Protein AF-A0A7T0BTY9-F1 (afdb_monomer)

Foldseek 3Di:
DCPPVVVVVVVVVVVVVVVCCCVPVPVVQQVVVCVVCPPDDPLVVLLDQDGPVDGNLQNLLSLLLVLVQVVFDQAAEEEEEAADPSNRDPVNNCVRNPPYHYHYPPDPVCVVCVVVQQVDPRYKYKDALVCQVVADPVQWDDSPPSRIIIHRSYD

Structure (mmCIF, N/CA/C/O backbone):
data_AF-A0A7T0BTY9-F1
#
_entry.id   AF-A0A7T0BTY9-F1
#
loop_
_atom_site.group_PDB
_atom_site.id
_atom_site.type_symbol
_atom_site.label_atom_id
_atom_site.label_alt_id
_atom_site.label_comp_id
_atom_site.label_asym_id
_atom_site.label_entity_id
_atom_site.label_seq_id
_atom_site.pdbx_PDB_ins_code
_atom_site.Cartn_x
_atom_site.Cartn_y
_atom_site.Cartn_z
_atom_site.occupancy
_atom_site.B_iso_or_equiv
_atom_site.auth_seq_id
_atom_site.auth_comp_id
_atom_site.auth_asym_id
_atom_site.auth_atom_id
_atom_site.pdbx_PDB_model_num
ATOM 1 N N . MET A 1 1 ? 28.775 11.066 -55.898 1.00 44.56 1 MET A N 1
ATOM 2 C CA . MET A 1 1 ? 29.082 10.367 -54.627 1.00 44.56 1 MET A CA 1
ATOM 3 C C . MET A 1 1 ? 28.650 11.287 -53.495 1.00 44.56 1 MET A C 1
ATOM 5 O O . MET A 1 1 ? 29.182 12.375 -53.448 1.00 44.56 1 MET A O 1
ATOM 9 N N . SER A 1 2 ? 27.716 11.008 -52.589 1.00 53.06 2 SER A N 1
ATOM 10 C CA . SER A 1 2 ? 26.667 9.991 -52.472 1.00 53.06 2 SER A CA 1
ATOM 11 C C . SER A 1 2 ? 25.715 10.487 -51.362 1.00 53.06 2 SER A C 1
ATOM 13 O O . SER A 1 2 ? 25.732 9.951 -50.259 1.00 53.06 2 SER A O 1
ATOM 15 N N . GLU A 1 3 ? 24.909 11.530 -51.608 1.00 57.41 3 GLU A N 1
ATOM 16 C CA . GLU A 1 3 ? 23.942 12.042 -50.606 1.00 57.41 3 GLU A CA 1
ATOM 17 C C . GLU A 1 3 ? 22.966 10.946 -50.136 1.00 57.41 3 GLU A C 1
ATOM 19 O O . GLU A 1 3 ? 22.589 10.874 -48.971 1.00 57.41 3 GLU A O 1
ATOM 24 N N . SER A 1 4 ? 22.618 10.006 -51.023 1.00 61.31 4 SER A N 1
ATOM 25 C CA . SER A 1 4 ? 21.740 8.873 -50.697 1.00 61.31 4 SER A CA 1
ATOM 26 C C . SER A 1 4 ? 22.390 7.837 -49.762 1.00 61.31 4 SER A C 1
ATOM 28 O O . SER A 1 4 ? 21.686 7.145 -49.023 1.00 61.31 4 SER A O 1
ATOM 30 N N . GLY A 1 5 ? 23.723 7.706 -49.777 1.00 65.19 5 GLY A N 1
ATOM 31 C CA . GLY A 1 5 ? 24.451 6.796 -48.886 1.00 65.19 5 GLY A CA 1
ATOM 32 C C . GLY A 1 5 ? 24.472 7.294 -47.442 1.00 65.19 5 GLY A C 1
ATOM 33 O O . GLY A 1 5 ? 24.282 6.503 -46.518 1.00 65.19 5 GLY A O 1
ATOM 34 N N . ASP A 1 6 ? 24.611 8.608 -47.277 1.00 75.88 6 ASP A N 1
ATOM 35 C CA . ASP A 1 6 ? 24.687 9.271 -45.975 1.00 75.88 6 ASP A CA 1
ATOM 36 C C . ASP A 1 6 ? 23.333 9.253 -45.251 1.00 75.88 6 ASP A C 1
ATOM 38 O O . ASP A 1 6 ? 23.240 8.874 -44.083 1.00 75.88 6 ASP A O 1
ATOM 42 N N . ILE A 1 7 ? 22.241 9.503 -45.985 1.00 83.25 7 ILE A N 1
ATOM 43 C CA . ILE A 1 7 ? 20.871 9.419 -45.451 1.00 83.25 7 ILE A CA 1
ATOM 44 C C . ILE A 1 7 ? 20.550 7.992 -44.975 1.00 83.25 7 ILE A C 1
ATOM 46 O O . ILE A 1 7 ? 19.980 7.800 -43.901 1.00 83.25 7 ILE A O 1
ATOM 50 N N . LYS A 1 8 ? 20.940 6.961 -45.739 1.00 87.25 8 LYS A N 1
ATOM 51 C CA . LYS A 1 8 ? 20.729 5.555 -45.344 1.00 87.25 8 LYS A CA 1
ATOM 52 C C . LYS A 1 8 ? 21.556 5.168 -44.116 1.00 87.25 8 LYS A C 1
ATOM 54 O O . LYS A 1 8 ? 21.071 4.398 -43.287 1.00 87.25 8 LYS A O 1
ATOM 59 N N . GLY A 1 9 ? 22.786 5.672 -44.003 1.00 90.56 9 GLY A N 1
ATOM 60 C CA . GLY A 1 9 ? 23.643 5.475 -42.831 1.00 90.56 9 GLY A CA 1
ATOM 61 C C . GLY A 1 9 ? 23.049 6.120 -41.581 1.00 90.56 9 GLY A C 1
ATOM 62 O O . GLY A 1 9 ? 22.891 5.452 -40.558 1.00 90.56 9 GLY A O 1
ATOM 63 N N . PHE A 1 10 ? 22.620 7.375 -41.703 1.00 92.88 10 PHE A N 1
ATOM 64 C CA . PHE A 1 10 ? 21.945 8.112 -40.641 1.00 92.88 10 PHE A CA 1
ATOM 65 C C . PHE A 1 10 ? 20.670 7.402 -40.162 1.00 92.88 10 PHE A C 1
ATOM 67 O O . PHE A 1 10 ? 20.516 7.148 -38.969 1.00 92.88 10 PHE A O 1
ATOM 74 N N . LEU A 1 11 ? 19.790 6.983 -41.080 1.00 93.38 11 LEU A N 1
ATOM 75 C CA . LEU A 1 11 ? 18.567 6.250 -40.729 1.00 93.38 11 LEU A CA 1
ATOM 76 C C . LEU A 1 11 ? 18.867 4.935 -39.997 1.00 93.38 11 LEU A C 1
ATOM 78 O O . LEU A 1 11 ? 18.205 4.618 -39.011 1.00 93.38 11 LEU A O 1
ATOM 82 N N . LYS A 1 12 ? 19.890 4.182 -40.425 1.00 94.69 12 LYS A N 1
ATOM 83 C CA . LYS A 1 12 ? 20.318 2.968 -39.711 1.00 94.69 12 LYS A CA 1
ATOM 84 C C . LYS A 1 12 ? 20.806 3.280 -38.298 1.00 94.69 12 LYS A C 1
ATOM 86 O O . LYS A 1 12 ? 20.459 2.543 -37.380 1.00 94.69 12 LYS A O 1
ATOM 91 N N . ALA A 1 13 ? 21.580 4.349 -38.116 1.00 94.62 13 ALA A N 1
ATOM 92 C CA . ALA A 1 13 ? 22.052 4.762 -36.797 1.00 94.62 13 ALA A CA 1
ATOM 93 C C . ALA A 1 13 ? 20.881 5.114 -35.867 1.00 94.62 13 ALA A C 1
ATOM 95 O O . ALA A 1 13 ? 20.842 4.650 -34.729 1.00 94.62 13 ALA A O 1
ATOM 96 N N . VAL A 1 14 ? 19.883 5.846 -36.373 1.00 95.00 14 VAL A N 1
ATOM 97 C CA . VAL A 1 14 ? 18.657 6.163 -35.626 1.00 95.00 14 VAL A CA 1
ATOM 98 C C . VAL A 1 14 ? 17.906 4.890 -35.232 1.00 95.00 14 VAL A C 1
ATOM 100 O O . VAL A 1 14 ? 17.510 4.754 -34.075 1.00 95.00 14 VAL A O 1
ATOM 103 N N . VAL A 1 15 ? 17.734 3.935 -36.151 1.00 96.56 15 VAL A N 1
ATOM 104 C CA . VAL A 1 15 ? 17.064 2.655 -35.857 1.00 96.56 15 VAL A CA 1
ATOM 105 C C . VAL A 1 15 ? 17.803 1.879 -34.766 1.00 96.56 15 VAL A C 1
ATOM 107 O O . VAL A 1 15 ? 17.177 1.432 -33.806 1.00 96.56 15 VAL A O 1
ATOM 110 N N . TRP A 1 16 ? 19.128 1.751 -34.875 1.00 97.19 16 TRP A N 1
ATOM 111 C CA . TRP A 1 16 ? 19.934 1.047 -33.877 1.00 97.19 16 TRP A CA 1
ATOM 112 C C . TRP A 1 16 ? 19.895 1.718 -32.510 1.00 97.19 16 TRP A C 1
ATOM 114 O O . TRP A 1 16 ? 19.757 1.023 -31.505 1.00 97.19 16 TRP A O 1
ATOM 124 N N . LEU A 1 17 ? 19.963 3.049 -32.465 1.00 96.94 17 LEU A N 1
ATOM 125 C CA . LEU A 1 17 ? 19.869 3.794 -31.216 1.00 96.94 17 LEU A CA 1
ATOM 126 C C . LEU A 1 17 ? 18.510 3.572 -30.547 1.00 96.94 17 LEU A C 1
ATOM 128 O O . LEU A 1 17 ? 18.465 3.232 -29.371 1.00 96.94 17 LEU A O 1
ATOM 132 N N . ASN A 1 18 ? 17.414 3.671 -31.305 1.00 97.19 18 ASN A N 1
ATOM 133 C CA . ASN A 1 18 ? 16.073 3.408 -30.780 1.00 97.19 18 ASN A CA 1
ATOM 134 C C . ASN A 1 18 ? 15.936 1.972 -30.262 1.00 97.19 18 ASN A C 1
ATOM 136 O O . ASN A 1 18 ? 15.394 1.760 -29.178 1.00 97.19 18 ASN A O 1
ATOM 140 N N . LEU A 1 19 ? 16.456 0.986 -30.998 1.00 96.75 19 LEU A N 1
ATOM 141 C CA . LEU A 1 19 ? 16.425 -0.408 -30.563 1.00 96.75 19 LEU A CA 1
ATOM 142 C C . LEU A 1 19 ? 17.229 -0.613 -29.272 1.00 96.75 19 LEU A C 1
ATOM 144 O O . LEU A 1 19 ? 16.744 -1.257 -28.343 1.00 96.75 19 LEU A O 1
ATOM 148 N N . ALA A 1 20 ? 18.425 -0.029 -29.185 1.00 96.38 20 ALA A N 1
ATOM 149 C CA . ALA A 1 20 ? 19.249 -0.082 -27.983 1.00 96.38 20 ALA A CA 1
ATOM 150 C C . ALA A 1 20 ? 18.538 0.573 -26.789 1.00 96.38 20 ALA A C 1
ATOM 152 O O . ALA A 1 20 ? 18.501 -0.010 -25.707 1.00 96.38 20 ALA A O 1
ATOM 153 N N . THR A 1 21 ? 17.904 1.732 -26.986 1.00 95.00 21 THR A N 1
ATOM 154 C CA . THR A 1 21 ? 17.105 2.397 -25.950 1.00 95.00 21 THR A CA 1
ATOM 155 C C . THR A 1 21 ? 15.941 1.520 -25.491 1.00 95.00 21 THR A C 1
ATOM 157 O O . THR A 1 21 ? 15.763 1.335 -24.290 1.00 95.00 21 THR A O 1
ATOM 160 N N . LEU A 1 22 ? 15.182 0.922 -26.415 1.00 95.31 22 LEU A N 1
ATOM 161 C CA . LEU A 1 22 ? 14.078 0.020 -26.074 1.00 95.31 22 LEU A CA 1
ATOM 162 C C . LEU A 1 22 ? 14.544 -1.172 -25.235 1.00 95.31 22 LEU A C 1
ATOM 164 O O . LEU A 1 22 ? 13.908 -1.513 -24.237 1.00 95.31 22 LEU A O 1
ATOM 168 N N . LEU A 1 23 ? 15.668 -1.783 -25.607 1.00 95.06 23 LEU A N 1
ATOM 169 C CA . LEU A 1 23 ? 16.202 -2.944 -24.904 1.00 95.06 23 LEU A CA 1
ATOM 170 C C . LEU A 1 23 ? 16.778 -2.584 -23.533 1.00 95.06 23 LEU A C 1
ATOM 172 O O . LEU A 1 23 ? 16.480 -3.269 -22.560 1.00 95.06 23 LEU A O 1
ATOM 176 N N . VAL A 1 24 ? 17.579 -1.524 -23.436 1.00 93.50 24 VAL A N 1
ATOM 177 C CA . VAL A 1 24 ? 18.326 -1.197 -22.211 1.00 93.50 24 VAL A CA 1
ATOM 178 C C . VAL A 1 24 ? 17.476 -0.424 -21.205 1.00 93.50 24 VAL A C 1
ATOM 180 O O . VAL A 1 24 ? 17.578 -0.675 -20.008 1.00 93.50 24 VAL A O 1
ATOM 183 N N . VAL A 1 25 ? 16.633 0.500 -21.668 1.00 93.31 25 VAL A N 1
ATOM 184 C CA . VAL A 1 25 ? 15.879 1.404 -20.782 1.00 93.31 25 VAL A CA 1
ATOM 185 C C . VAL A 1 25 ? 14.530 0.814 -20.379 1.00 93.31 25 VAL A C 1
ATOM 187 O O . VAL A 1 25 ? 14.097 1.026 -19.251 1.00 93.31 25 VAL A O 1
ATOM 190 N N . PHE A 1 26 ? 13.876 0.052 -21.262 1.00 92.81 26 PHE A N 1
ATOM 191 C CA . PHE A 1 26 ? 12.517 -0.443 -21.018 1.00 92.81 26 PHE A CA 1
ATOM 192 C C . PHE A 1 26 ? 12.464 -1.963 -20.834 1.00 92.81 26 PHE A C 1
ATOM 194 O O . PHE A 1 26 ? 12.045 -2.452 -19.786 1.00 92.81 26 PHE A O 1
ATOM 201 N N . LEU A 1 27 ? 12.886 -2.746 -21.833 1.00 95.00 27 LEU A N 1
ATOM 202 C CA . LEU A 1 27 ? 12.668 -4.196 -21.814 1.00 95.00 27 LEU A CA 1
ATOM 203 C C . LEU A 1 27 ? 13.553 -4.914 -20.787 1.00 95.00 27 LEU A C 1
ATOM 205 O O . LEU A 1 27 ? 13.060 -5.744 -20.025 1.00 95.00 27 LEU A O 1
ATOM 209 N N . GLY A 1 28 ? 14.843 -4.586 -20.749 1.00 94.06 28 GLY A N 1
ATOM 210 C CA . GLY A 1 28 ? 15.827 -5.188 -19.852 1.00 94.06 28 GLY A CA 1
ATOM 211 C C . GLY A 1 28 ? 15.431 -5.072 -18.376 1.00 94.06 28 GLY A C 1
ATOM 212 O O . GLY A 1 28 ? 15.305 -6.108 -17.718 1.00 94.06 28 GLY A O 1
ATOM 213 N N . PRO A 1 29 ? 15.151 -3.858 -17.858 1.00 93.88 29 PRO A N 1
ATOM 214 C CA . PRO A 1 29 ? 14.712 -3.667 -16.477 1.00 93.88 29 PRO A CA 1
ATOM 215 C C . PRO A 1 29 ? 13.445 -4.455 -16.132 1.00 93.88 29 PRO A C 1
ATOM 217 O O . PRO A 1 29 ? 13.381 -5.067 -15.066 1.00 93.88 29 PRO A O 1
ATOM 220 N N . ARG A 1 30 ? 12.462 -4.517 -17.042 1.00 94.25 30 ARG A N 1
ATOM 221 C CA . ARG A 1 30 ? 11.228 -5.295 -16.841 1.00 94.25 30 ARG A CA 1
ATOM 222 C C . ARG A 1 30 ? 11.471 -6.795 -16.785 1.00 94.25 30 ARG A C 1
ATOM 224 O O . ARG A 1 30 ? 10.931 -7.4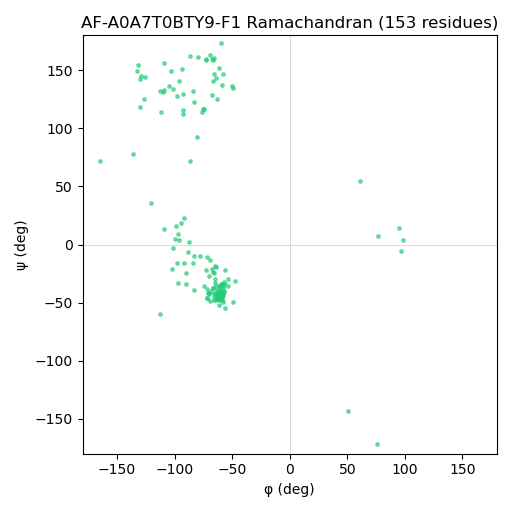57 -15.902 1.00 94.25 30 ARG A O 1
ATOM 231 N N . LEU A 1 31 ? 12.278 -7.335 -17.699 1.00 94.94 31 LEU A N 1
ATOM 232 C CA . LEU A 1 31 ? 12.633 -8.756 -17.695 1.00 94.94 31 LEU A CA 1
ATOM 233 C C . LEU A 1 31 ? 13.366 -9.125 -16.406 1.00 94.94 31 LEU A C 1
ATOM 235 O O . LEU A 1 31 ? 12.991 -10.094 -15.747 1.00 94.94 31 LEU A O 1
ATOM 239 N N . TRP A 1 32 ? 14.357 -8.321 -16.016 1.00 94.44 32 TRP A N 1
ATOM 240 C CA . TRP A 1 32 ? 15.088 -8.533 -14.772 1.00 94.44 32 TRP A CA 1
ATOM 241 C C . TRP A 1 32 ? 14.156 -8.484 -13.561 1.00 94.44 32 TRP A C 1
ATOM 243 O O . TRP A 1 32 ? 14.196 -9.376 -12.720 1.00 94.44 32 TRP A O 1
ATOM 253 N N . PHE A 1 33 ? 13.253 -7.506 -13.501 1.00 94.69 33 PHE A N 1
ATOM 254 C CA . PHE A 1 33 ? 12.288 -7.390 -12.414 1.00 94.69 33 PHE A CA 1
ATOM 255 C C . PHE A 1 33 ? 11.359 -8.607 -12.316 1.00 94.69 33 PHE A C 1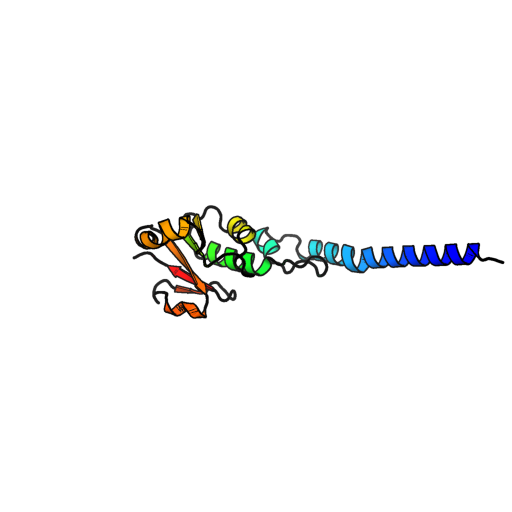
ATOM 257 O O . PHE A 1 33 ? 11.198 -9.153 -11.225 1.00 94.69 33 PHE A O 1
ATOM 264 N N . MET A 1 34 ? 10.805 -9.080 -13.438 1.00 93.19 34 MET A N 1
ATOM 265 C CA . MET A 1 34 ? 9.958 -10.280 -13.463 1.00 93.19 34 MET A CA 1
ATOM 266 C C . MET A 1 34 ? 10.707 -11.535 -13.005 1.00 93.19 34 MET A C 1
ATOM 268 O O . MET A 1 34 ? 10.138 -12.358 -12.291 1.00 93.19 34 MET A O 1
ATOM 272 N N . ILE A 1 35 ? 11.977 -11.685 -13.396 1.00 95.06 35 ILE A N 1
ATOM 273 C CA . ILE A 1 35 ? 12.811 -12.821 -12.986 1.00 95.06 35 ILE A CA 1
ATOM 274 C C . ILE A 1 35 ? 13.130 -12.735 -11.489 1.00 95.06 35 ILE A C 1
ATOM 276 O O . ILE A 1 35 ? 12.927 -13.712 -10.770 1.00 95.06 35 ILE A O 1
ATOM 280 N N . SER A 1 36 ? 13.567 -11.570 -11.009 1.00 94.38 36 SER A N 1
ATOM 281 C CA . SER A 1 36 ? 13.979 -11.351 -9.616 1.00 94.38 36 SER A CA 1
ATOM 282 C C . SER A 1 36 ? 12.831 -11.458 -8.609 1.00 94.38 36 SER A C 1
ATOM 284 O O . SER A 1 36 ? 13.072 -11.748 -7.443 1.00 94.38 36 SER A O 1
ATOM 286 N N . HIS A 1 37 ? 11.586 -11.246 -9.042 1.00 94.94 37 HIS A N 1
ATOM 287 C CA . HIS A 1 37 ? 10.394 -11.328 -8.186 1.00 94.94 37 HIS A CA 1
ATOM 288 C C . HIS A 1 37 ? 9.536 -12.563 -8.500 1.00 94.94 37 HIS A C 1
ATOM 290 O O . HIS A 1 37 ? 8.390 -12.675 -8.052 1.00 94.94 37 HIS A O 1
ATOM 296 N N . ARG A 1 38 ? 10.075 -13.515 -9.273 1.00 91.38 38 ARG A N 1
ATOM 297 C CA . ARG A 1 38 ? 9.392 -14.765 -9.602 1.00 91.38 38 ARG A CA 1
ATOM 298 C C . ARG A 1 38 ? 9.156 -15.573 -8.325 1.00 91.38 38 ARG A C 1
ATOM 300 O O . ARG A 1 38 ? 10.090 -15.886 -7.599 1.00 91.38 38 ARG A O 1
ATOM 307 N N . GLY A 1 39 ? 7.901 -15.942 -8.080 1.00 93.00 39 GLY A N 1
ATOM 308 C CA . GLY A 1 39 ? 7.502 -16.722 -6.903 1.00 93.00 39 GLY A CA 1
ATOM 309 C C . GLY A 1 39 ? 6.979 -15.891 -5.732 1.00 93.00 39 GLY A C 1
ATOM 310 O O . GLY A 1 39 ? 6.473 -16.476 -4.779 1.00 93.00 39 GLY A O 1
ATOM 311 N N . MET A 1 40 ? 7.022 -14.557 -5.811 1.00 95.50 40 MET A N 1
ATOM 312 C CA . MET A 1 40 ? 6.336 -13.713 -4.835 1.00 95.50 40 MET A CA 1
ATOM 313 C C . MET A 1 40 ? 4.823 -13.912 -4.894 1.00 95.50 40 MET A C 1
ATOM 315 O O . MET A 1 40 ? 4.225 -14.054 -5.965 1.00 95.50 40 MET A O 1
ATOM 319 N N . THR A 1 41 ? 4.188 -13.859 -3.728 1.00 93.56 41 THR A N 1
ATOM 320 C CA . THR A 1 41 ? 2.734 -13.770 -3.637 1.00 93.56 41 THR A CA 1
ATOM 321 C C . THR A 1 41 ? 2.246 -12.438 -4.202 1.00 93.56 41 THR A C 1
ATOM 323 O O . THR A 1 41 ? 2.979 -11.450 -4.281 1.00 93.56 41 THR A O 1
ATOM 326 N N . GLN A 1 42 ? 0.962 -12.368 -4.553 1.00 89.62 42 GLN A N 1
ATOM 327 C CA . GLN A 1 42 ? 0.378 -11.136 -5.080 1.00 89.62 42 GLN A CA 1
ATOM 328 C C . GLN A 1 42 ? 0.479 -9.954 -4.094 1.00 89.62 42 GLN A C 1
ATOM 330 O O . GLN A 1 42 ? 0.674 -8.817 -4.526 1.00 89.62 42 GLN A O 1
ATOM 335 N N . SER A 1 43 ? 0.394 -10.220 -2.782 1.00 89.62 43 SER A N 1
ATOM 336 C CA . SER A 1 43 ? 0.580 -9.206 -1.730 1.00 89.62 43 SER A CA 1
ATOM 337 C C . SER A 1 43 ? 2.013 -8.671 -1.713 1.00 89.62 43 SER A C 1
ATOM 339 O O . SER A 1 43 ? 2.221 -7.458 -1.717 1.00 89.62 43 SER A O 1
ATOM 341 N N . GLU A 1 44 ? 3.014 -9.549 -1.747 1.00 93.88 44 GLU A N 1
ATOM 342 C CA . GLU A 1 44 ? 4.424 -9.142 -1.783 1.00 93.88 44 GLU A CA 1
ATOM 343 C C . GLU A 1 44 ? 4.739 -8.357 -3.054 1.00 93.88 44 GLU A C 1
ATOM 345 O O . GLU A 1 44 ? 5.302 -7.267 -2.978 1.00 93.88 44 GLU A O 1
ATOM 350 N N . TYR A 1 45 ? 4.273 -8.846 -4.206 1.00 93.69 45 TYR A N 1
ATOM 351 C CA . TYR A 1 45 ? 4.483 -8.195 -5.495 1.00 93.69 45 TYR A CA 1
ATOM 352 C C . TYR A 1 45 ? 3.926 -6.763 -5.520 1.00 93.69 45 TYR A C 1
ATOM 354 O O . TYR A 1 45 ? 4.597 -5.844 -5.985 1.00 93.69 45 TYR A O 1
ATOM 362 N N . SER A 1 46 ? 2.732 -6.536 -4.958 1.00 93.44 46 SER A N 1
ATOM 363 C CA . SER A 1 46 ? 2.115 -5.198 -4.888 1.00 93.44 46 SER A CA 1
ATOM 364 C C . SER A 1 46 ? 2.873 -4.183 -4.019 1.00 93.44 46 SER A C 1
ATOM 366 O O . SER A 1 46 ? 2.680 -2.979 -4.181 1.00 93.44 46 SER A O 1
ATOM 368 N N . ARG A 1 47 ? 3.762 -4.648 -3.133 1.00 94.06 47 ARG A N 1
ATOM 369 C CA . ARG A 1 47 ? 4.583 -3.811 -2.240 1.00 94.06 47 ARG A CA 1
ATOM 370 C C . ARG A 1 47 ? 6.010 -3.602 -2.751 1.00 94.06 47 ARG A C 1
ATOM 372 O O . ARG A 1 47 ? 6.827 -2.978 -2.084 1.00 94.06 47 ARG A O 1
ATOM 379 N N . THR A 1 48 ? 6.325 -4.091 -3.943 1.00 95.00 48 THR A N 1
ATOM 380 C CA . THR A 1 48 ? 7.608 -3.816 -4.601 1.00 95.00 48 THR A CA 1
ATOM 381 C C . THR A 1 48 ? 7.665 -2.376 -5.119 1.00 95.00 48 THR A C 1
ATOM 383 O O . THR A 1 48 ? 6.636 -1.730 -5.328 1.00 95.00 48 THR A O 1
ATOM 386 N N . ALA A 1 49 ? 8.874 -1.861 -5.357 1.00 93.19 49 ALA A N 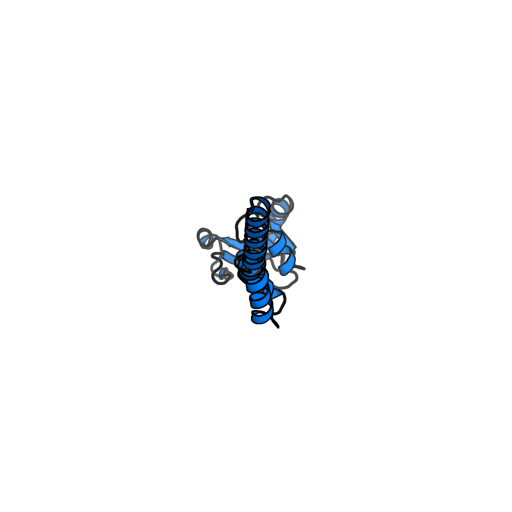1
ATOM 387 C CA . ALA A 1 49 ? 9.082 -0.521 -5.915 1.00 93.19 49 ALA A CA 1
ATOM 388 C C . ALA A 1 49 ? 8.717 -0.399 -7.408 1.00 93.19 49 ALA A C 1
ATOM 390 O O . ALA A 1 49 ? 8.623 0.717 -7.914 1.00 93.19 49 ALA A O 1
ATOM 391 N N . GLY A 1 50 ? 8.476 -1.517 -8.100 1.00 92.88 50 GLY A N 1
ATOM 392 C CA . GLY A 1 50 ? 8.358 -1.551 -9.557 1.00 92.88 50 GLY A CA 1
ATOM 393 C C . GLY A 1 50 ? 9.716 -1.455 -10.254 1.00 92.88 50 GLY A C 1
ATOM 394 O O . GLY A 1 50 ? 10.773 -1.539 -9.623 1.00 92.88 50 GLY A O 1
ATOM 395 N N . THR A 1 51 ? 9.686 -1.303 -11.573 1.00 93.38 51 THR A N 1
ATOM 396 C CA . THR A 1 51 ? 10.888 -1.047 -12.373 1.00 93.38 51 THR A CA 1
ATOM 397 C C . THR A 1 51 ? 11.167 0.449 -12.418 1.00 93.38 51 THR A C 1
ATOM 399 O O . THR A 1 51 ? 10.286 1.261 -12.158 1.00 93.38 51 THR A O 1
ATOM 402 N N . TYR A 1 52 ? 12.387 0.844 -12.780 1.00 89.06 52 TYR A N 1
ATOM 403 C CA . TYR A 1 52 ? 12.708 2.265 -12.941 1.00 89.06 52 TYR A CA 1
ATOM 404 C C . TYR A 1 52 ? 11.809 2.960 -13.985 1.00 89.06 52 TYR A C 1
ATOM 406 O O . TYR A 1 52 ? 11.420 4.107 -13.793 1.00 89.06 52 TYR A O 1
ATOM 414 N N . ASP A 1 53 ? 11.442 2.256 -15.061 1.00 89.50 53 ASP A N 1
ATOM 415 C CA . ASP A 1 53 ? 10.576 2.772 -16.125 1.00 89.50 53 ASP A CA 1
ATOM 416 C C . ASP A 1 53 ? 9.066 2.652 -15.820 1.00 89.50 53 ASP A C 1
ATOM 418 O O . ASP A 1 53 ? 8.261 3.324 -16.463 1.00 89.50 53 ASP A O 1
ATOM 422 N N . LEU A 1 54 ? 8.673 1.832 -14.836 1.00 90.94 54 LEU A N 1
ATOM 423 C CA . LEU A 1 54 ? 7.326 1.786 -14.253 1.00 90.94 54 LEU A CA 1
ATOM 424 C C . LEU A 1 54 ? 7.402 1.701 -12.721 1.00 90.94 54 LEU A C 1
ATOM 426 O O . LEU A 1 54 ? 7.203 0.623 -12.142 1.00 90.94 54 LEU A O 1
ATOM 430 N N . PRO A 1 55 ? 7.668 2.827 -12.043 1.00 92.75 55 PRO A N 1
ATOM 431 C CA . PRO A 1 55 ? 7.686 2.845 -10.593 1.00 92.75 55 PRO A CA 1
ATOM 432 C C . PRO A 1 55 ? 6.281 2.597 -10.033 1.00 92.75 55 PRO A C 1
ATOM 434 O O . PRO A 1 55 ? 5.277 3.114 -10.529 1.00 92.75 55 PRO A O 1
ATOM 437 N N . ASN A 1 56 ? 6.205 1.826 -8.952 1.00 93.69 56 ASN A N 1
ATOM 438 C CA . ASN A 1 56 ? 4.960 1.579 -8.240 1.00 93.69 56 ASN A CA 1
ATOM 439 C C . ASN A 1 56 ? 4.629 2.755 -7.315 1.00 93.69 56 ASN A C 1
ATOM 441 O O . ASN A 1 56 ? 5.028 2.790 -6.147 1.00 93.69 56 ASN A O 1
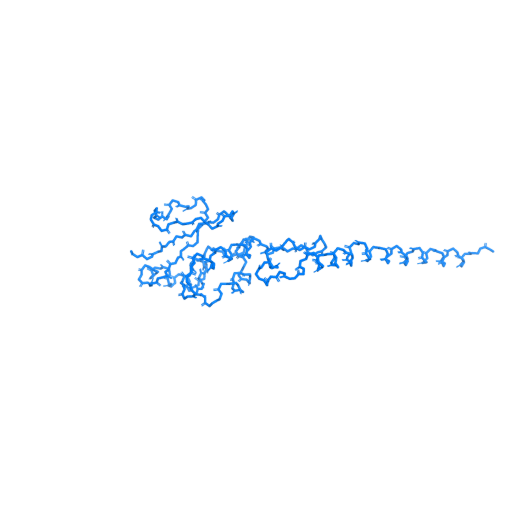ATOM 445 N N . ILE A 1 57 ? 3.845 3.699 -7.829 1.00 92.44 57 ILE A N 1
ATOM 446 C CA . ILE A 1 57 ? 3.391 4.868 -7.067 1.00 92.44 57 ILE A CA 1
ATOM 447 C C . ILE A 1 57 ? 2.487 4.503 -5.875 1.00 92.44 57 ILE A C 1
ATOM 449 O O . ILE A 1 57 ? 2.374 5.282 -4.934 1.00 92.44 57 ILE A O 1
ATOM 453 N N . TYR A 1 58 ? 1.887 3.307 -5.874 1.00 93.62 58 TYR A N 1
ATOM 454 C CA . TYR A 1 58 ? 0.960 2.844 -4.837 1.00 93.62 58 TYR A CA 1
ATOM 455 C C . TYR A 1 58 ? 1.620 1.987 -3.752 1.00 93.62 58 TYR A C 1
ATOM 457 O O . TYR A 1 58 ? 0.923 1.502 -2.857 1.00 93.62 58 TYR A O 1
ATOM 465 N N . ARG A 1 59 ? 2.948 1.799 -3.793 1.00 94.44 59 ARG A N 1
ATOM 466 C CA . ARG A 1 59 ? 3.681 0.930 -2.856 1.00 94.44 59 ARG A CA 1
ATOM 467 C C . ARG A 1 59 ? 3.320 1.202 -1.395 1.00 94.44 59 ARG A C 1
ATOM 469 O O . ARG A 1 59 ? 2.972 0.278 -0.666 1.00 94.44 59 ARG A O 1
ATOM 476 N N . GLN A 1 60 ? 3.345 2.472 -0.991 1.00 94.25 60 GLN A N 1
ATOM 477 C CA . GLN A 1 60 ? 3.056 2.880 0.388 1.00 94.25 60 GLN A CA 1
ATOM 478 C C . GLN A 1 60 ? 1.615 2.558 0.799 1.00 94.25 60 GLN A C 1
ATOM 480 O O . GLN A 1 60 ? 1.363 2.179 1.941 1.00 94.25 60 GLN A O 1
ATOM 485 N N . SER A 1 61 ? 0.667 2.671 -0.136 1.00 95.19 61 SER A N 1
ATOM 486 C CA . SER A 1 61 ? -0.730 2.319 0.117 1.00 95.19 61 SER A CA 1
ATOM 487 C C . SER A 1 61 ? -0.899 0.811 0.310 1.00 95.19 61 SER A C 1
ATOM 489 O O . SER A 1 61 ? -1.611 0.398 1.220 1.00 95.19 61 SER A O 1
ATOM 491 N N . PHE A 1 62 ? -0.203 -0.021 -0.474 1.00 95.88 62 PHE A N 1
ATOM 492 C CA . PHE A 1 62 ? -0.197 -1.475 -0.272 1.00 95.88 62 PHE A CA 1
ATOM 493 C C . PHE A 1 62 ? 0.494 -1.889 1.034 1.00 95.88 62 PHE A C 1
ATOM 495 O O . PHE A 1 62 ? 0.018 -2.797 1.711 1.00 95.88 62 PHE A O 1
ATOM 502 N N . GLU A 1 63 ? 1.580 -1.219 1.426 1.00 95.62 63 GLU A N 1
ATOM 503 C CA . GLU A 1 63 ? 2.249 -1.451 2.714 1.00 95.62 63 GLU A CA 1
ATOM 504 C C . GLU A 1 63 ? 1.331 -1.131 3.898 1.00 95.62 63 GLU A C 1
ATOM 506 O O . GLU A 1 63 ? 1.189 -1.953 4.806 1.00 95.62 63 GLU A O 1
ATOM 511 N N . LEU A 1 64 ? 0.648 0.019 3.860 1.00 95.81 64 LEU A N 1
ATOM 512 C CA . LEU A 1 64 ? -0.340 0.385 4.873 1.00 95.81 64 LEU A CA 1
ATOM 513 C C . LEU A 1 64 ? -1.517 -0.593 4.903 1.00 95.81 64 LEU A C 1
ATOM 515 O O . LEU A 1 64 ? -1.916 -1.046 5.977 1.00 95.81 64 LEU A O 1
ATOM 519 N N . ALA A 1 65 ? -2.059 -0.940 3.735 1.00 96.25 65 ALA A N 1
ATOM 520 C CA . ALA A 1 65 ? -3.179 -1.863 3.633 1.00 96.25 65 ALA A CA 1
ATOM 521 C C . ALA A 1 65 ? -2.830 -3.242 4.204 1.00 96.25 65 ALA A C 1
ATOM 523 O O . ALA A 1 65 ? -3.625 -3.823 4.939 1.00 96.25 65 ALA A O 1
ATOM 524 N N . GLU A 1 66 ? -1.634 -3.754 3.912 1.00 96.06 66 GLU A N 1
ATOM 525 C CA . GLU A 1 66 ? -1.174 -5.040 4.428 1.00 96.06 66 GLU A CA 1
ATOM 526 C C . GLU A 1 66 ? -0.996 -5.007 5.949 1.00 96.06 66 GLU A C 1
ATOM 528 O O . GLU A 1 66 ? -1.448 -5.922 6.639 1.00 96.06 66 GLU A O 1
ATOM 533 N N . ALA A 1 67 ? -0.421 -3.928 6.491 1.00 95.69 67 ALA A N 1
ATOM 534 C CA . ALA A 1 67 ? -0.297 -3.751 7.935 1.00 95.69 67 ALA A CA 1
ATOM 535 C C . ALA A 1 67 ? -1.674 -3.762 8.626 1.00 95.69 67 ALA A C 1
ATOM 537 O O . ALA A 1 67 ? -1.868 -4.463 9.619 1.00 95.69 67 ALA A O 1
ATOM 538 N N . ILE A 1 68 ? -2.668 -3.062 8.064 1.00 96.31 68 ILE A N 1
ATOM 539 C CA . ILE A 1 68 ? -4.048 -3.078 8.578 1.00 96.31 68 ILE A CA 1
ATOM 540 C C . ILE A 1 68 ? -4.664 -4.478 8.434 1.00 96.31 68 ILE A C 1
ATOM 542 O O . ILE A 1 68 ? -5.337 -4.952 9.353 1.00 96.31 68 ILE A O 1
ATOM 546 N N . ARG A 1 69 ? -4.441 -5.159 7.300 1.00 95.88 69 ARG A N 1
ATOM 547 C CA . ARG A 1 69 ? -4.966 -6.505 7.021 1.00 95.88 69 ARG A CA 1
ATOM 548 C C . ARG A 1 69 ? -4.476 -7.523 8.047 1.00 95.88 69 ARG A C 1
ATOM 550 O O . ARG A 1 69 ? -5.247 -8.401 8.428 1.00 95.88 69 ARG A O 1
ATOM 557 N N . LEU A 1 70 ? -3.216 -7.422 8.462 1.00 94.75 70 LEU A N 1
ATOM 558 C CA . LEU A 1 70 ? -2.619 -8.299 9.468 1.00 94.75 70 LEU A CA 1
ATOM 559 C C . LEU A 1 70 ? -3.110 -7.969 10.885 1.00 94.75 70 LEU A C 1
ATOM 561 O O . LEU A 1 70 ? -3.333 -8.885 11.671 1.00 94.75 70 LEU A O 1
ATOM 565 N N . ALA A 1 71 ? -3.340 -6.690 11.189 1.00 94.44 71 ALA A N 1
ATOM 566 C CA . ALA A 1 71 ? -3.742 -6.228 12.520 1.00 94.44 71 ALA A CA 1
ATOM 567 C C . ALA A 1 71 ? -5.254 -6.336 12.814 1.00 94.44 71 ALA A C 1
ATOM 569 O O . ALA A 1 71 ? -5.687 -6.122 13.947 1.00 94.44 71 ALA A O 1
ATOM 570 N N . THR A 1 72 ? -6.093 -6.640 11.817 1.00 95.06 72 THR A N 1
ATOM 571 C CA . THR A 1 72 ? -7.561 -6.622 11.967 1.00 95.06 72 THR A CA 1
ATOM 572 C C . THR A 1 72 ? -8.232 -7.877 11.409 1.00 95.06 72 THR A C 1
ATOM 574 O O . THR A 1 72 ? -7.751 -8.452 10.430 1.00 95.06 72 THR A O 1
ATOM 577 N N . PRO A 1 73 ? -9.373 -8.316 11.971 1.00 94.81 73 PRO A N 1
ATOM 578 C CA . PRO A 1 73 ? -10.150 -9.420 11.417 1.00 94.81 73 PRO A CA 1
ATOM 579 C C . PRO A 1 73 ? -10.806 -9.037 10.081 1.00 94.81 73 PRO A C 1
ATOM 581 O O . PRO A 1 73 ? -10.915 -7.864 9.730 1.00 94.81 73 PRO A O 1
ATOM 584 N N . LYS A 1 74 ? -11.248 -10.040 9.314 1.00 95.12 74 LYS A N 1
ATOM 585 C CA . LYS A 1 74 ? -11.802 -9.851 7.960 1.00 95.12 74 LYS A CA 1
ATOM 586 C C . LYS A 1 74 ? -13.119 -9.066 7.920 1.00 95.12 74 LYS A C 1
ATOM 588 O O . LYS A 1 74 ? -13.412 -8.475 6.892 1.00 95.12 74 LYS A O 1
ATOM 593 N N . ASP A 1 75 ? -13.885 -9.064 9.004 1.00 93.94 75 ASP A N 1
ATOM 594 C CA . ASP A 1 75 ? -15.179 -8.382 9.151 1.00 93.94 75 ASP A CA 1
ATOM 595 C C . ASP A 1 75 ? -15.065 -7.032 9.882 1.00 93.94 75 ASP A C 1
ATOM 597 O O . ASP A 1 75 ? -16.050 -6.487 10.370 1.00 93.94 75 ASP A O 1
ATOM 601 N N . ALA A 1 76 ? -13.847 -6.500 9.995 1.00 94.94 76 ALA A N 1
ATOM 602 C CA . ALA A 1 76 ? -13.586 -5.238 10.665 1.00 94.94 76 ALA A CA 1
ATOM 603 C C . ALA A 1 76 ? -14.219 -4.031 9.954 1.00 94.94 76 ALA A C 1
ATOM 605 O O . ALA A 1 76 ? -14.228 -3.949 8.723 1.00 94.94 76 ALA A O 1
ATOM 606 N N . ASN A 1 77 ? -14.630 -3.047 10.754 1.00 95.00 77 ASN A N 1
ATOM 607 C CA . ASN A 1 77 ? -14.949 -1.694 10.307 1.00 95.00 77 ASN A CA 1
ATOM 608 C C . ASN A 1 77 ? -13.699 -0.818 10.443 1.00 95.00 77 ASN A C 1
ATOM 610 O O . ASN A 1 77 ? -13.209 -0.605 11.555 1.00 95.00 77 ASN A O 1
ATOM 614 N N . ILE A 1 78 ? -13.171 -0.320 9.328 1.00 95.38 78 ILE A N 1
ATOM 615 C CA . ILE A 1 78 ? -11.947 0.482 9.284 1.00 95.38 78 ILE A CA 1
ATOM 616 C C . ILE A 1 78 ? -12.292 1.915 8.888 1.00 95.38 78 ILE A C 1
ATOM 618 O O . ILE A 1 78 ? -12.704 2.192 7.762 1.00 95.38 78 ILE A O 1
ATOM 622 N N . PHE A 1 79 ? -12.079 2.832 9.823 1.00 94.50 79 PHE A N 1
ATOM 623 C CA . PHE A 1 79 ? -12.219 4.268 9.630 1.00 94.50 79 PHE A CA 1
ATOM 624 C C . PHE A 1 79 ? -10.862 4.846 9.235 1.00 94.50 79 PHE A C 1
ATOM 626 O O . PHE A 1 79 ? -9.915 4.832 10.022 1.00 94.50 79 PHE A O 1
ATOM 633 N N . LEU A 1 80 ? -10.765 5.313 7.999 1.00 94.50 80 LEU A N 1
ATOM 634 C CA . LEU A 1 80 ? -9.557 5.822 7.369 1.00 94.50 80 LEU A CA 1
ATOM 635 C C . LEU A 1 80 ? -9.586 7.356 7.332 1.00 94.50 80 LEU A C 1
ATOM 637 O O . LEU A 1 80 ? -10.668 7.941 7.186 1.00 94.50 80 LEU A O 1
ATOM 641 N N . PRO A 1 81 ? -8.415 8.015 7.402 1.00 92.12 81 PRO A N 1
ATOM 642 C CA . PRO A 1 81 ? -8.309 9.432 7.090 1.00 92.12 81 PRO A CA 1
ATOM 643 C C . PRO A 1 81 ? -8.749 9.707 5.648 1.00 92.12 81 PRO A C 1
ATOM 645 O O . PRO A 1 81 ? -8.995 8.791 4.859 1.00 92.12 81 PRO A O 1
ATOM 648 N N . GLU A 1 82 ? -8.821 10.983 5.292 1.00 88.06 82 GLU A N 1
ATOM 649 C CA . GLU A 1 82 ? -9.116 11.396 3.923 1.00 88.06 82 GLU A CA 1
ATOM 650 C C . GLU A 1 82 ? -8.241 10.683 2.869 1.00 88.06 82 GLU A C 1
ATOM 652 O O . GLU A 1 82 ? -7.021 10.568 3.012 1.00 88.06 82 GLU A O 1
ATOM 657 N N . ALA A 1 83 ? -8.889 10.220 1.798 1.00 82.19 83 ALA A N 1
ATOM 658 C CA . ALA A 1 83 ? -8.240 9.599 0.650 1.00 82.19 83 ALA A CA 1
ATOM 659 C C . ALA A 1 83 ? -7.370 10.588 -0.152 1.00 82.19 83 ALA A C 1
ATOM 661 O O . ALA A 1 83 ? -7.582 11.797 -0.114 1.00 82.19 83 ALA A O 1
ATOM 662 N N . GLY A 1 84 ? -6.421 10.058 -0.931 1.00 71.75 84 GLY A N 1
ATOM 663 C CA . GLY A 1 84 ? -5.629 10.842 -1.896 1.00 71.75 84 GLY A CA 1
ATOM 664 C C . GLY A 1 84 ? -4.243 11.275 -1.407 1.00 71.75 84 GLY A C 1
ATOM 665 O O . GLY A 1 84 ? -3.519 11.969 -2.115 1.00 71.75 84 GLY A O 1
ATOM 666 N N . GLY A 1 85 ? -3.839 10.854 -0.204 1.00 77.88 85 GLY A N 1
ATOM 667 C CA . GLY A 1 85 ? -2.431 10.871 0.199 1.00 77.88 85 GLY A CA 1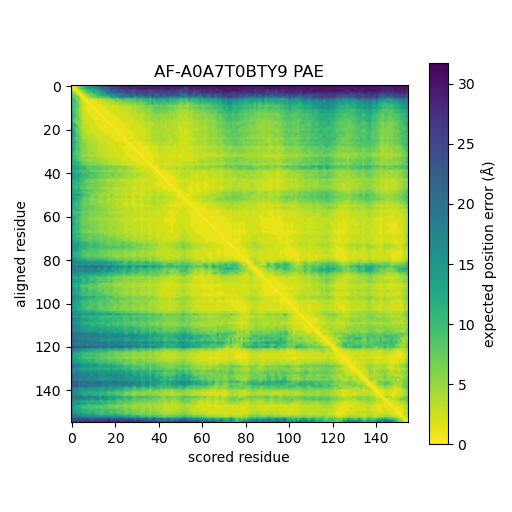
ATOM 668 C C . GLY A 1 85 ? -1.657 9.667 -0.373 1.00 77.88 85 GLY A C 1
ATOM 669 O O . GLY A 1 85 ? -2.277 8.649 -0.669 1.00 77.88 85 GLY A O 1
ATOM 670 N N . PRO A 1 86 ? -0.309 9.704 -0.430 1.00 78.00 86 PRO A N 1
ATOM 671 C CA . PRO A 1 86 ? 0.519 8.632 -1.017 1.00 78.00 86 PRO A CA 1
ATOM 672 C C . PRO A 1 86 ? 0.273 7.217 -0.453 1.00 78.00 86 PRO A C 1
ATOM 674 O O . PRO A 1 86 ? 0.441 6.210 -1.143 1.00 78.00 86 PRO A O 1
ATOM 677 N N . ALA A 1 87 ? -0.142 7.137 0.815 1.00 86.56 87 ALA A N 1
ATOM 678 C CA . ALA A 1 87 ? -0.464 5.890 1.511 1.00 86.56 87 ALA A CA 1
ATOM 679 C C . ALA A 1 87 ? -1.976 5.607 1.620 1.00 86.56 87 ALA A C 1
ATOM 681 O O . ALA A 1 87 ? -2.366 4.585 2.175 1.00 86.56 87 ALA A O 1
ATOM 682 N N . LEU A 1 88 ? -2.833 6.512 1.139 1.00 91.12 88 LEU A N 1
ATOM 683 C CA . LEU A 1 88 ? -4.288 6.459 1.304 1.00 91.12 88 LEU A CA 1
ATOM 684 C C . LEU A 1 88 ? -5.015 6.402 -0.044 1.00 91.12 88 LEU A C 1
ATOM 686 O O . LEU A 1 88 ? -6.096 6.974 -0.196 1.00 91.12 88 LEU A O 1
ATOM 690 N N . GLU A 1 89 ? -4.425 5.715 -1.023 1.00 93.38 89 GLU A N 1
ATOM 691 C CA . GLU A 1 89 ? -5.058 5.501 -2.322 1.00 93.38 89 GLU A CA 1
ATOM 692 C C . GLU A 1 89 ? -6.172 4.448 -2.227 1.00 93.38 89 GLU A C 1
ATOM 694 O O . GLU A 1 89 ? -5.891 3.279 -1.922 1.00 93.38 89 GLU A O 1
ATOM 699 N N . PRO A 1 90 ? -7.444 4.816 -2.490 1.00 91.00 90 PRO A N 1
ATOM 700 C CA . PRO A 1 90 ? -8.581 3.925 -2.270 1.00 91.00 90 PRO A CA 1
ATOM 701 C C . PRO A 1 90 ? -8.486 2.613 -3.042 1.00 91.00 90 PRO A C 1
ATOM 703 O O . PRO A 1 90 ? -8.863 1.569 -2.518 1.00 91.00 90 PRO A O 1
ATOM 706 N N . SER A 1 91 ? -7.962 2.644 -4.268 1.00 90.56 91 SER A N 1
ATOM 707 C CA . SER A 1 91 ? -7.852 1.464 -5.131 1.00 90.56 91 SER A CA 1
ATOM 708 C C . SER A 1 91 ? -6.936 0.389 -4.531 1.00 90.56 91 SER A C 1
ATOM 710 O O . SER A 1 91 ? -7.297 -0.790 -4.502 1.00 90.56 91 SER A O 1
ATOM 712 N N . ALA A 1 92 ? -5.781 0.788 -3.992 1.00 93.12 92 ALA A N 1
ATOM 713 C CA . ALA A 1 92 ? -4.828 -0.108 -3.341 1.00 93.12 92 ALA A CA 1
ATOM 714 C C . ALA A 1 92 ? -5.359 -0.630 -1.996 1.00 93.12 92 ALA A C 1
ATOM 716 O O . ALA A 1 92 ? -5.260 -1.830 -1.706 1.00 93.12 92 ALA A O 1
ATOM 717 N N . LEU A 1 93 ? -5.974 0.257 -1.205 1.00 95.00 93 LEU A N 1
ATOM 718 C CA . LEU A 1 93 ? -6.593 -0.092 0.074 1.00 95.00 93 LEU A CA 1
ATOM 719 C C . LEU A 1 93 ? -7.735 -1.101 -0.113 1.00 95.00 93 LEU A C 1
ATOM 721 O O . LEU A 1 93 ? -7.719 -2.158 0.515 1.00 95.00 93 LEU A O 1
ATOM 725 N N . LEU A 1 94 ? -8.687 -0.824 -1.011 1.00 93.81 94 LEU A N 1
ATOM 726 C CA . LEU A 1 94 ? -9.826 -1.704 -1.298 1.00 93.81 94 LEU A CA 1
ATOM 727 C C . LEU A 1 94 ? -9.361 -3.082 -1.767 1.00 93.81 94 LEU A C 1
ATOM 729 O O . LEU A 1 94 ? -9.809 -4.095 -1.235 1.00 93.81 94 LEU A O 1
ATOM 733 N N . ARG A 1 95 ? -8.410 -3.135 -2.707 1.00 94.19 95 ARG A N 1
ATOM 734 C CA . ARG A 1 95 ? -7.894 -4.401 -3.247 1.00 94.19 95 ARG A CA 1
ATOM 735 C C . ARG A 1 95 ? -7.335 -5.333 -2.168 1.00 94.19 95 ARG A C 1
ATOM 737 O O . ARG A 1 95 ? -7.440 -6.548 -2.305 1.00 94.19 95 ARG A O 1
ATOM 744 N N . THR A 1 96 ? -6.739 -4.771 -1.122 1.00 95.44 96 THR A N 1
ATOM 745 C CA . THR A 1 96 ? -6.024 -5.533 -0.087 1.00 95.44 96 THR A CA 1
ATOM 746 C C . THR A 1 96 ? -6.888 -5.804 1.143 1.00 95.44 96 THR A C 1
ATOM 748 O O . THR A 1 96 ? -6.742 -6.838 1.797 1.00 95.44 96 THR A O 1
ATOM 751 N N . LEU A 1 97 ? -7.788 -4.877 1.483 1.00 96.06 97 LEU A N 1
ATOM 752 C CA . LEU A 1 97 ? -8.547 -4.924 2.732 1.00 96.06 97 LEU A CA 1
ATOM 753 C C . LEU A 1 97 ? -9.886 -5.645 2.629 1.00 96.06 97 LEU A C 1
ATOM 755 O O . LEU A 1 97 ? -10.410 -6.036 3.678 1.00 96.06 97 LEU A O 1
ATOM 759 N N . LEU A 1 98 ? -10.410 -5.880 1.421 1.00 93.31 98 LEU A N 1
ATOM 760 C CA . LEU A 1 98 ? -11.609 -6.698 1.235 1.00 93.31 98 LEU A CA 1
ATOM 761 C C . LEU A 1 98 ? -11.477 -8.047 1.979 1.00 93.31 98 LEU A C 1
ATOM 763 O O . LEU A 1 98 ? -10.413 -8.675 1.949 1.00 93.31 98 LEU A O 1
ATOM 767 N N . PRO A 1 99 ? -12.530 -8.507 2.682 1.00 94.88 99 PRO A N 1
ATOM 768 C CA . PRO A 1 99 ? -13.910 -8.002 2.676 1.00 94.88 99 PRO A CA 1
ATOM 769 C C . PRO A 1 99 ? -14.254 -6.979 3.784 1.00 94.88 99 PRO A C 1
ATOM 771 O O . PRO A 1 99 ? -15.432 -6.789 4.073 1.00 94.88 99 PRO A O 1
ATOM 774 N N . ARG A 1 100 ? -13.272 -6.327 4.422 1.00 95.81 100 ARG A N 1
ATOM 775 C CA . ARG A 1 100 ? -13.529 -5.344 5.496 1.00 95.81 100 ARG A CA 1
ATOM 776 C C . ARG A 1 100 ? -14.354 -4.158 5.000 1.00 95.81 100 ARG A C 1
ATOM 778 O O . ARG A 1 100 ? -14.234 -3.751 3.844 1.00 95.81 100 ARG A O 1
ATOM 785 N N . HIS A 1 101 ? -15.114 -3.548 5.904 1.00 93.75 101 HIS A N 1
ATOM 786 C CA . HIS A 1 101 ? -15.841 -2.314 5.621 1.00 93.75 101 HIS A CA 1
ATOM 787 C C . HIS A 1 101 ? -14.910 -1.115 5.791 1.00 93.75 101 HIS A C 1
ATOM 789 O O . HIS A 1 101 ? -14.329 -0.929 6.860 1.00 93.75 101 HIS A O 1
ATOM 795 N N . LEU A 1 102 ? -14.754 -0.311 4.740 1.00 94.19 102 LEU A N 1
ATOM 796 C CA . LEU A 1 102 ? -13.878 0.859 4.738 1.00 94.19 102 LEU A CA 1
ATOM 797 C C . LEU A 1 102 ? -14.711 2.141 4.708 1.00 94.19 102 LEU A C 1
ATOM 799 O O . LEU A 1 102 ? -15.587 2.289 3.860 1.00 94.19 102 LEU A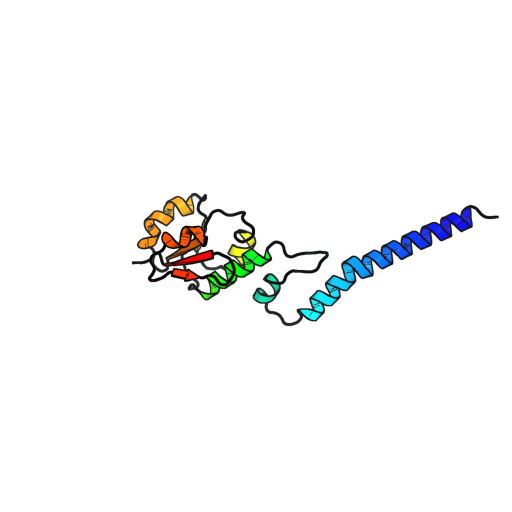 O 1
ATOM 803 N N . PHE A 1 103 ? -14.397 3.080 5.596 1.00 93.19 103 PHE A N 1
ATOM 804 C CA . PHE A 1 103 ? -15.043 4.388 5.680 1.00 93.19 103 PHE A CA 1
ATOM 805 C C . PHE A 1 103 ? -13.972 5.477 5.637 1.00 93.19 103 PHE A C 1
ATOM 807 O O . PHE A 1 103 ? -13.074 5.465 6.472 1.00 93.19 103 PHE A O 1
ATOM 814 N N . PHE A 1 104 ? -14.062 6.433 4.712 1.00 93.12 104 PHE A N 1
ATOM 815 C CA . PHE A 1 104 ? -13.076 7.517 4.569 1.00 93.12 104 PHE A CA 1
ATOM 816 C C . PHE A 1 104 ? -13.629 8.844 5.100 1.00 93.12 104 PHE A C 1
ATOM 818 O O . PHE A 1 104 ? -14.761 9.189 4.781 1.00 93.12 104 PHE A O 1
ATOM 825 N N . GLU A 1 105 ? -12.837 9.617 5.845 1.00 89.88 105 GLU A N 1
ATOM 826 C CA . GLU A 1 105 ? -13.268 10.791 6.639 1.00 89.88 105 GLU A CA 1
ATOM 827 C C . GLU A 1 105 ? -14.183 11.818 5.928 1.00 89.88 105 GLU A C 1
ATOM 829 O O . GLU A 1 105 ? -15.063 12.410 6.556 1.00 89.88 105 GLU A O 1
ATOM 834 N N . ARG A 1 106 ? -14.046 11.996 4.606 1.00 87.19 106 ARG A N 1
ATOM 835 C CA . ARG A 1 106 ? -14.860 12.928 3.796 1.00 87.19 106 ARG A CA 1
ATOM 836 C C . ARG A 1 106 ? -16.051 12.297 3.061 1.00 87.19 106 ARG A C 1
ATOM 838 O O . ARG A 1 106 ? -16.677 12.951 2.234 1.00 87.19 106 ARG A O 1
ATOM 845 N N . THR A 1 107 ? -16.373 11.040 3.346 1.00 88.62 107 THR A N 1
ATOM 846 C CA . THR A 1 107 ? -17.522 10.335 2.752 1.00 88.62 107 THR A CA 1
ATOM 847 C C . THR A 1 107 ? -18.762 10.452 3.634 1.00 88.62 107 THR A C 1
ATOM 849 O O . THR A 1 107 ? -18.662 10.556 4.861 1.00 88.62 107 THR A O 1
ATOM 852 N N . ALA A 1 108 ? -19.948 10.420 3.021 1.00 88.94 108 ALA A N 1
ATOM 853 C CA . ALA A 1 108 ? -21.212 10.468 3.754 1.00 88.94 108 ALA A CA 1
ATOM 854 C C . ALA A 1 108 ? -21.350 9.268 4.708 1.00 88.94 108 ALA A C 1
ATOM 856 O O . ALA A 1 108 ? -21.848 9.406 5.827 1.00 88.94 108 ALA A O 1
ATOM 857 N N . GLU A 1 109 ? -20.852 8.101 4.299 1.00 88.00 109 GLU A N 1
ATOM 858 C CA . GLU A 1 109 ? -20.837 6.889 5.108 1.00 88.00 109 GLU A CA 1
ATOM 859 C C . GLU A 1 109 ? -19.985 7.062 6.365 1.00 88.00 109 GLU A C 1
ATOM 861 O O . GLU A 1 109 ? -20.427 6.698 7.454 1.00 88.00 109 GLU A O 1
ATOM 866 N N . TYR A 1 110 ? -18.801 7.672 6.261 1.00 91.44 110 TYR A N 1
ATOM 867 C CA . TYR A 1 110 ? -17.980 7.943 7.441 1.00 91.44 110 TYR A CA 1
ATOM 868 C C . TYR A 1 110 ? -18.718 8.818 8.447 1.00 91.44 110 TYR A C 1
ATOM 870 O O . TYR A 1 110 ? -18.780 8.471 9.624 1.00 91.44 110 TYR A O 1
ATOM 878 N N . GLN A 1 111 ? -19.331 9.914 7.994 1.00 88.31 111 GLN A N 1
ATOM 879 C CA . GLN A 1 111 ? -20.075 10.812 8.881 1.00 88.31 111 GLN A CA 1
ATOM 880 C C . GLN A 1 111 ? -21.259 10.102 9.549 1.00 88.31 111 GLN A C 1
ATOM 882 O O . GLN A 1 111 ? -21.537 10.317 10.729 1.00 88.31 111 GLN A O 1
ATOM 887 N N . ARG A 1 112 ? -21.910 9.186 8.825 1.00 87.19 112 ARG A N 1
ATOM 888 C CA . ARG A 1 112 ? -23.019 8.379 9.339 1.00 87.19 112 ARG A CA 1
ATOM 889 C C . ARG A 1 112 ? -22.581 7.345 10.379 1.00 87.1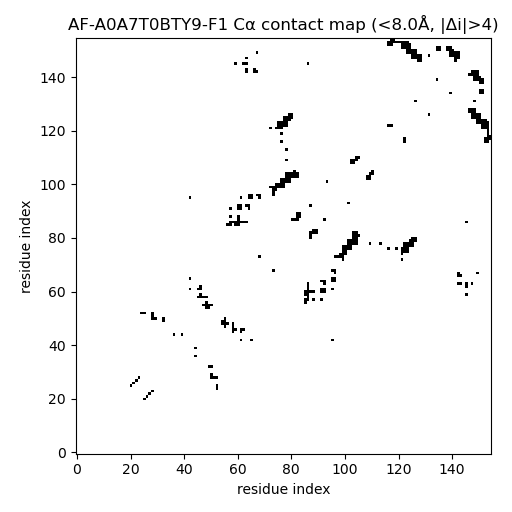9 112 ARG A C 1
ATOM 891 O O . ARG A 1 112 ? -23.287 7.149 11.366 1.00 87.19 112 ARG A O 1
ATOM 898 N N . PHE A 1 113 ? -21.454 6.667 10.164 1.00 86.06 113 PHE A N 1
ATOM 899 C CA . PHE A 1 113 ? -21.065 5.499 10.965 1.00 86.06 113 PHE A CA 1
ATOM 900 C C . PHE A 1 113 ? -19.989 5.778 12.016 1.00 86.06 113 PHE A C 1
ATOM 902 O O . PHE A 1 113 ? -19.919 5.046 13.001 1.00 86.06 113 PHE A O 1
ATOM 909 N N . HIS A 1 114 ? -19.190 6.839 11.883 1.00 83.19 114 HIS A N 1
ATOM 910 C CA . HIS A 1 114 ? -18.096 7.120 12.818 1.00 83.19 114 HIS A CA 1
ATOM 911 C C . HIS A 1 114 ? -18.605 7.393 14.243 1.00 83.19 114 HIS A C 1
ATOM 913 O O . HIS A 1 114 ? -18.035 6.889 15.208 1.00 83.19 114 HIS A O 1
ATOM 919 N N . GLY A 1 115 ? -19.724 8.112 14.398 1.00 79.88 115 GLY A N 1
ATOM 920 C CA . GLY A 1 115 ? -20.349 8.329 15.712 1.00 79.88 115 GLY A CA 1
ATOM 921 C C . GLY A 1 115 ? -20.885 7.043 16.358 1.00 79.88 115 GLY A C 1
ATOM 922 O O . GLY A 1 115 ? -20.868 6.909 17.580 1.00 79.88 115 GL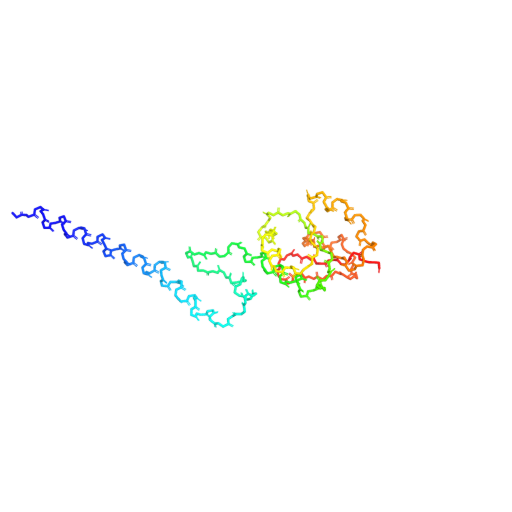Y A O 1
ATOM 923 N N . ALA A 1 116 ? -21.304 6.072 15.541 1.00 81.50 116 ALA A N 1
ATOM 924 C CA . ALA A 1 116 ? -21.769 4.760 15.983 1.00 81.50 116 ALA A CA 1
ATOM 925 C C . ALA A 1 116 ? -20.634 3.727 16.111 1.00 81.50 116 ALA A C 1
ATOM 927 O O . ALA A 1 116 ? -20.863 2.636 16.629 1.00 81.50 116 ALA A O 1
ATOM 928 N N . ALA A 1 117 ? -19.407 4.053 15.694 1.00 80.25 117 ALA A N 1
ATOM 929 C CA . ALA A 1 117 ? -18.263 3.143 15.711 1.00 80.25 117 ALA A CA 1
ATOM 930 C C . ALA A 1 117 ? -17.980 2.486 17.078 1.00 80.25 117 ALA A C 1
ATOM 932 O O . ALA A 1 117 ? -17.639 1.306 17.082 1.00 80.25 117 ALA A O 1
ATOM 933 N N . PRO A 1 118 ? -18.167 3.156 18.237 1.00 77.31 118 PRO A N 1
ATOM 934 C CA . PRO A 1 118 ? -18.011 2.504 19.543 1.00 77.31 118 PRO A CA 1
ATOM 935 C C . PRO A 1 118 ? -19.080 1.443 19.850 1.00 77.31 118 PRO A C 1
ATOM 937 O O . PRO A 1 118 ? -18.883 0.612 20.734 1.00 77.31 118 PRO A O 1
ATOM 940 N N . LEU A 1 119 ? -20.230 1.510 19.172 1.00 77.31 119 LEU A N 1
ATOM 941 C CA . LEU A 1 119 ? -21.329 0.544 19.278 1.00 77.31 119 LEU A CA 1
ATOM 942 C C . LEU A 1 119 ? -21.179 -0.590 18.255 1.00 77.31 119 LEU A C 1
ATOM 944 O O . LEU A 1 119 ? -21.681 -1.689 18.477 1.00 77.31 119 LEU A O 1
ATOM 948 N N . LEU A 1 120 ? -20.473 -0.334 17.152 1.00 78.69 120 LEU A N 1
ATOM 949 C CA . LEU A 1 120 ? -20.090 -1.346 16.179 1.00 78.69 120 LEU A CA 1
ATOM 950 C C . LEU A 1 120 ? -18.944 -2.187 16.756 1.00 78.69 120 LEU A C 1
ATOM 952 O O . LEU A 1 120 ? -17.840 -1.689 16.988 1.00 78.69 120 LEU A O 1
ATOM 956 N N . SER A 1 121 ? -19.182 -3.482 16.967 1.00 77.12 121 SER A N 1
ATOM 957 C CA . SER A 1 121 ? -18.109 -4.410 17.330 1.00 77.12 121 SER A CA 1
ATOM 958 C C . SER A 1 121 ? -17.016 -4.403 16.259 1.00 77.12 121 SER A C 1
ATOM 960 O O . SER A 1 121 ? -17.333 -4.297 15.074 1.00 77.12 121 SER A O 1
ATOM 962 N N . ARG A 1 122 ? -15.751 -4.596 16.659 1.00 89.06 122 ARG A N 1
ATOM 963 C CA . ARG A 1 122 ? -14.623 -4.748 15.719 1.00 89.06 122 ARG A CA 1
ATOM 964 C C . ARG A 1 122 ? -14.449 -3.501 14.836 1.00 89.06 122 ARG A C 1
ATOM 966 O O . ARG A 1 122 ? -14.436 -3.580 13.608 1.00 89.06 122 ARG A O 1
ATOM 973 N N . SER A 1 123 ? -14.316 -2.346 15.483 1.00 93.19 123 SER A N 1
ATOM 974 C CA . SER A 1 123 ? -14.092 -1.062 14.816 1.00 93.19 123 SER A CA 1
ATOM 975 C C . SER A 1 123 ? -12.703 -0.517 15.125 1.00 93.19 123 SER A C 1
ATOM 977 O O . SER A 1 123 ? -12.299 -0.450 16.289 1.00 93.19 123 SER A O 1
ATOM 979 N N . TRP A 1 124 ? -11.987 -0.089 14.088 1.00 94.31 124 TRP A N 1
ATOM 980 C CA . TRP A 1 124 ? -10.666 0.525 14.196 1.00 94.31 124 TRP A CA 1
ATOM 981 C C . TRP A 1 124 ? -10.607 1.838 13.431 1.00 94.31 124 TRP A C 1
ATOM 983 O O . TRP A 1 124 ? -11.186 1.973 12.357 1.00 94.31 124 TRP A O 1
ATOM 993 N N . ARG A 1 125 ? -9.853 2.793 13.969 1.00 94.19 125 ARG A N 1
ATOM 994 C CA . ARG A 1 125 ? -9.498 4.046 13.313 1.00 94.19 125 ARG A CA 1
ATOM 995 C C . ARG A 1 125 ? -8.029 4.035 12.945 1.00 94.19 125 ARG A C 1
ATOM 997 O O . ARG A 1 125 ? -7.188 3.730 13.786 1.00 94.19 125 ARG A O 1
ATOM 1004 N N . VAL A 1 126 ? -7.723 4.425 11.721 1.00 94.56 126 VAL A N 1
ATOM 1005 C CA . VAL A 1 126 ? -6.362 4.694 11.271 1.00 94.56 126 VAL A CA 1
ATOM 1006 C C . VAL A 1 126 ? -6.089 6.181 11.464 1.00 94.56 126 VAL A C 1
ATOM 1008 O O . VAL A 1 126 ? -6.886 7.023 11.060 1.00 94.56 126 VAL A O 1
ATOM 1011 N N . VAL A 1 127 ? -4.976 6.517 12.110 1.00 92.75 127 VAL A N 1
ATOM 1012 C CA . VAL A 1 127 ? -4.562 7.903 12.361 1.00 92.75 127 VAL A CA 1
ATOM 1013 C C . VAL A 1 127 ? -3.103 8.102 11.982 1.00 92.75 127 VAL A C 1
ATOM 1015 O O . VAL A 1 127 ? -2.306 7.164 12.011 1.00 92.75 127 VAL A O 1
ATOM 1018 N N . LYS A 1 128 ? -2.729 9.339 11.660 1.00 91.38 128 LYS A N 1
ATOM 1019 C CA . LYS A 1 128 ? -1.327 9.711 11.443 1.00 91.38 128 LYS A CA 1
ATOM 1020 C C . LYS A 1 128 ? -0.551 9.758 12.769 1.00 91.38 128 LYS A C 1
ATOM 1022 O O . LYS A 1 128 ? -1.133 9.882 13.851 1.00 91.38 128 LYS A O 1
ATOM 1027 N N . ALA A 1 129 ? 0.776 9.643 12.702 1.00 88.50 129 ALA A N 1
ATOM 1028 C CA . ALA A 1 129 ? 1.649 9.603 13.880 1.00 88.50 129 ALA A CA 1
ATOM 1029 C C . ALA A 1 129 ? 1.561 10.843 14.792 1.00 88.50 129 ALA A C 1
ATOM 1031 O O . ALA A 1 129 ? 1.667 10.713 16.014 1.00 88.50 129 ALA A O 1
ATOM 1032 N N . ASP A 1 130 ? 1.337 12.027 14.229 1.00 88.25 130 ASP A N 1
ATOM 1033 C CA . ASP A 1 130 ? 1.087 13.278 14.958 1.00 88.25 130 ASP A CA 1
ATOM 1034 C C . ASP A 1 130 ? -0.226 13.227 15.761 1.00 88.25 130 ASP A C 1
ATOM 1036 O O . ASP A 1 130 ? -0.306 13.718 16.889 1.00 88.25 130 ASP A O 1
ATOM 1040 N N . GLN A 1 131 ? -1.225 12.519 15.239 1.00 86.94 131 GLN A N 1
ATOM 1041 C CA . GLN A 1 131 ? -2.538 12.335 15.852 1.00 86.94 131 GLN A CA 1
ATOM 1042 C C . GLN A 1 131 ? -2.610 11.147 16.822 1.00 86.94 131 GLN A C 1
ATOM 1044 O O . GLN A 1 131 ? -3.661 10.908 17.421 1.00 86.94 131 GLN A O 1
ATOM 1049 N N . LYS A 1 132 ? -1.510 10.423 17.074 1.00 83.81 132 LYS A N 1
ATOM 1050 C CA . LYS A 1 132 ? -1.484 9.220 17.939 1.00 83.81 132 LYS A CA 1
ATOM 1051 C C . LYS A 1 132 ? -2.008 9.432 19.365 1.00 83.81 132 LYS A C 1
ATOM 1053 O O . LYS A 1 132 ? -2.342 8.463 20.046 1.00 83.81 132 LYS A O 1
ATOM 1058 N N . LYS A 1 133 ? -2.009 10.681 19.852 1.00 85.50 133 LYS A N 1
ATOM 1059 C CA . LYS A 1 133 ? -2.515 11.061 21.185 1.00 85.50 133 LYS A CA 1
ATOM 1060 C C . LYS A 1 133 ? -4.043 11.014 21.269 1.00 85.50 133 LYS A C 1
ATOM 1062 O O . LYS A 1 133 ? -4.571 10.871 22.363 1.00 85.50 133 LYS A O 1
ATOM 1067 N N . SER A 1 134 ? -4.732 11.097 20.129 1.00 84.44 134 SER A N 1
ATOM 1068 C CA . SER A 1 134 ? -6.191 10.948 20.048 1.00 84.44 134 SER A CA 1
ATOM 1069 C C . SER A 1 134 ? -6.664 9.517 20.330 1.00 84.44 134 SER A C 1
ATOM 1071 O O . SER A 1 134 ? -7.847 9.293 20.566 1.00 84.44 134 SER A O 1
ATOM 1073 N N . CYS A 1 135 ? -5.743 8.550 20.331 1.00 85.00 135 CYS A N 1
ATOM 1074 C CA . CYS A 1 135 ? -6.037 7.152 20.589 1.00 85.00 135 CYS A CA 1
ATOM 1075 C C . CYS A 1 135 ? -5.780 6.779 22.045 1.00 85.00 135 CYS A C 1
ATOM 1077 O O . CYS A 1 135 ? -4.768 7.166 22.640 1.00 85.00 135 CYS A O 1
ATOM 1079 N N . ARG A 1 136 ? -6.668 5.950 22.602 1.00 83.19 136 ARG A N 1
ATOM 1080 C CA . ARG A 1 136 ? -6.443 5.324 23.907 1.00 83.19 136 ARG A CA 1
ATOM 1081 C C . ARG A 1 136 ? -5.152 4.506 23.850 1.00 83.19 136 ARG A C 1
ATOM 1083 O O . ARG A 1 136 ? -4.904 3.802 22.878 1.00 83.19 136 ARG A O 1
ATOM 1090 N N . LYS A 1 137 ? -4.326 4.585 24.902 1.00 79.06 137 LYS A N 1
ATOM 1091 C CA . LYS A 1 137 ? -3.074 3.804 24.981 1.00 79.06 137 LYS A CA 1
ATOM 1092 C C . LYS A 1 137 ? -3.343 2.300 24.848 1.00 79.06 137 LYS A C 1
ATOM 1094 O O . LYS A 1 137 ? -2.605 1.60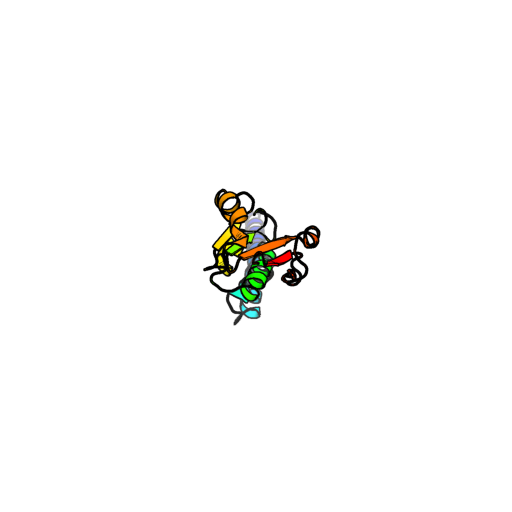2 24.165 1.00 79.06 137 LYS A O 1
ATOM 1099 N N . LYS A 1 138 ? -4.416 1.820 25.485 1.00 77.31 138 LYS A N 1
ATOM 1100 C CA . LYS A 1 138 ? -4.903 0.443 25.370 1.00 77.31 138 LYS A CA 1
ATOM 1101 C C . LYS A 1 138 ? -5.630 0.300 24.028 1.00 77.31 138 LYS A C 1
ATOM 1103 O O . LYS A 1 138 ? -6.655 0.943 23.835 1.00 77.31 138 LYS A O 1
ATOM 1108 N N . GLY A 1 139 ? -5.080 -0.504 23.117 1.00 78.69 139 GLY A N 1
ATOM 1109 C CA . GLY A 1 139 ? -5.642 -0.718 21.775 1.00 78.69 139 GLY A CA 1
ATOM 1110 C C . GLY A 1 139 ? -5.065 0.175 20.672 1.00 78.69 139 GLY A C 1
ATOM 1111 O O . GLY A 1 139 ? -5.654 0.244 19.596 1.00 78.69 139 GLY A O 1
ATOM 1112 N N . ARG A 1 140 ? -3.937 0.856 20.924 1.00 89.12 140 ARG A N 1
ATOM 1113 C CA . ARG A 1 140 ? -3.160 1.548 19.889 1.00 89.12 140 ARG A CA 1
ATOM 1114 C C . ARG A 1 140 ? -1.990 0.672 19.433 1.00 89.12 140 ARG A C 1
ATOM 1116 O O . ARG A 1 140 ? -1.171 0.280 20.259 1.00 89.12 140 ARG A O 1
ATOM 1123 N N . GLU A 1 141 ? -1.870 0.461 18.130 1.00 92.00 141 GLU A N 1
ATOM 1124 C CA . GLU A 1 141 ? -0.809 -0.321 17.486 1.00 92.00 141 GLU A CA 1
ATOM 1125 C C . GLU A 1 141 ? -0.189 0.478 16.334 1.00 92.00 141 GLU A C 1
ATOM 1127 O O . GLU A 1 141 ? -0.877 1.244 15.660 1.00 92.00 141 GLU A O 1
ATOM 1132 N N . GLN A 1 142 ? 1.123 0.367 16.136 1.00 92.25 142 GLN A N 1
ATOM 1133 C CA . GLN A 1 142 ? 1.799 1.034 15.025 1.00 92.25 142 GLN A CA 1
ATOM 1134 C C . GLN A 1 142 ? 1.685 0.174 13.763 1.00 92.25 142 GLN A C 1
ATOM 1136 O O . GLN A 1 142 ? 1.978 -1.017 13.802 1.00 92.25 142 GLN A O 1
ATOM 1141 N N . LEU A 1 143 ? 1.298 0.775 12.636 1.00 92.81 143 LEU A N 1
ATOM 1142 C CA . LEU A 1 143 ? 1.161 0.070 11.361 1.00 92.81 143 LEU A CA 1
ATOM 1143 C C . LEU A 1 143 ? 2.508 0.038 10.632 1.00 92.81 143 LEU A C 1
ATOM 1145 O O . LEU A 1 143 ? 2.706 0.751 9.648 1.00 92.81 143 LEU A O 1
ATOM 1149 N N . ALA A 1 144 ? 3.443 -0.764 11.144 1.00 86.75 144 ALA A N 1
ATOM 1150 C CA . ALA A 1 144 ? 4.816 -0.855 10.638 1.00 86.75 144 ALA A CA 1
ATOM 1151 C C . ALA A 1 144 ? 5.486 0.538 10.503 1.00 86.75 144 ALA A C 1
ATOM 1153 O O . ALA A 1 144 ? 5.240 1.442 11.309 1.00 86.75 144 ALA A O 1
ATOM 1154 N N . ASP A 1 145 ? 6.302 0.738 9.468 1.00 86.94 145 ASP A N 1
ATOM 1155 C CA . ASP A 1 145 ? 7.028 1.992 9.214 1.00 86.94 145 ASP A CA 1
ATOM 1156 C C . ASP A 1 145 ? 6.253 2.970 8.312 1.00 86.94 145 ASP A C 1
ATOM 1158 O O . ASP A 1 145 ? 6.821 3.866 7.693 1.00 86.94 145 ASP A O 1
ATOM 1162 N N . THR A 1 146 ? 4.926 2.833 8.243 1.00 87.19 146 THR A N 1
ATOM 1163 C CA . THR A 1 146 ? 4.077 3.634 7.340 1.00 87.19 146 THR A CA 1
ATOM 1164 C C . THR A 1 146 ? 3.804 5.052 7.848 1.00 87.19 146 THR A C 1
ATOM 1166 O O . THR A 1 146 ? 3.230 5.872 7.134 1.00 87.19 146 THR A O 1
ATOM 1169 N N . GLY A 1 147 ? 4.162 5.354 9.100 1.00 91.31 147 GLY A N 1
ATOM 1170 C CA . GLY A 1 147 ? 3.801 6.612 9.764 1.00 91.31 147 GLY A CA 1
ATOM 1171 C C . GLY A 1 147 ? 2.343 6.675 10.240 1.00 91.31 147 GLY A C 1
ATOM 1172 O O . GLY A 1 147 ? 1.906 7.719 10.735 1.00 91.31 147 GLY A O 1
ATOM 1173 N N . TYR A 1 148 ? 1.601 5.568 10.143 1.00 93.75 148 TYR A N 1
ATOM 1174 C CA . TYR A 1 148 ? 0.227 5.449 10.624 1.00 93.75 148 TYR A CA 1
ATOM 1175 C C . TYR A 1 148 ? 0.123 4.554 11.858 1.00 93.75 148 TYR A C 1
ATOM 1177 O O . TYR A 1 148 ? 0.954 3.688 12.135 1.00 93.75 148 TYR A O 1
ATOM 1185 N N . TRP A 1 149 ? -0.941 4.787 12.610 1.00 94.38 149 TRP A N 1
ATOM 1186 C CA . TRP A 1 149 ? -1.306 4.038 13.797 1.00 94.38 149 TRP A CA 1
ATOM 1187 C C . TRP A 1 149 ? -2.730 3.533 13.655 1.00 94.38 149 TRP A C 1
ATOM 1189 O O . TRP A 1 149 ? -3.599 4.225 13.125 1.00 94.38 149 TRP A O 1
ATOM 1199 N N . LEU A 1 150 ? -2.963 2.339 14.174 1.00 94.81 150 LEU A N 1
ATOM 1200 C CA . LEU A 1 150 ? -4.267 1.726 14.279 1.00 94.81 150 LEU A CA 1
ATOM 1201 C C . LEU A 1 150 ? -4.778 1.870 15.709 1.00 94.81 150 LEU A C 1
ATOM 1203 O O . LEU A 1 150 ? -4.051 1.626 16.672 1.00 94.81 150 LEU A O 1
ATOM 1207 N N . CYS A 1 151 ? -6.032 2.270 15.848 1.00 93.12 151 CYS A N 1
ATOM 1208 C CA . CYS A 1 151 ? -6.648 2.551 17.131 1.00 93.12 151 CYS A CA 1
ATOM 1209 C C . CYS A 1 151 ? -7.976 1.827 17.233 1.00 93.12 151 CYS A C 1
ATOM 1211 O O . CYS A 1 151 ? -8.894 2.092 16.463 1.00 93.12 151 CYS A O 1
ATOM 1213 N N . ARG A 1 152 ? -8.089 0.921 18.196 1.00 91.44 152 ARG A N 1
ATOM 1214 C CA . ARG A 1 152 ? -9.343 0.231 18.479 1.00 91.44 152 ARG A CA 1
ATOM 1215 C C . ARG A 1 152 ? -10.370 1.229 19.038 1.00 91.44 152 ARG A C 1
ATOM 1217 O O . ARG A 1 152 ? -10.044 2.002 19.940 1.00 91.44 152 ARG A O 1
ATOM 1224 N N . ILE A 1 153 ? -11.571 1.253 18.459 1.00 87.12 153 ILE A N 1
ATOM 1225 C CA . ILE A 1 153 ? -12.663 2.176 18.828 1.00 87.12 153 ILE A CA 1
ATOM 1226 C C . ILE A 1 153 ? -13.666 1.506 19.783 1.00 87.12 153 ILE A C 1
ATOM 1228 O O . ILE A 1 153 ? -14.454 2.195 20.432 1.00 87.12 153 ILE A O 1
ATOM 1232 N N . ASP A 1 154 ? -13.647 0.176 19.890 1.00 69.94 154 ASP A N 1
ATOM 1233 C CA . ASP A 1 154 ? -14.563 -0.545 20.771 1.00 69.94 154 ASP A CA 1
ATOM 1234 C C . ASP A 1 154 ? -14.293 -0.287 22.267 1.00 69.94 154 ASP A C 1
ATOM 1236 O O . ASP A 1 154 ? -13.247 0.231 22.675 1.00 69.94 154 ASP A O 1
ATOM 1240 N N . ARG A 1 155 ? -15.328 -0.553 23.072 1.00 55.62 155 ARG A N 1
ATOM 1241 C CA . ARG A 1 155 ? -15.356 -0.277 24.512 1.00 55.62 155 ARG A CA 1
ATOM 1242 C C . ARG A 1 155 ? -14.410 -1.164 25.312 1.00 55.62 155 ARG A C 1
ATOM 1244 O O . ARG A 1 155 ? -14.429 -2.395 25.104 1.00 55.62 155 ARG A O 1
#

Sequence (155 aa):
MSESGDIKGFLKAVVWLNLATLLVVFLGPRLWFMISHRGMTQSEYSRTAGTYDLPNIYRQSFELAEAIRLATPKDANIFLPEAGGPALEPSALLRTLLPRHLFFERTAEYQRFHGAAPLLSRSWRVVKADQKKSCRKKGREQLADTGYWLCRIDR

Mean predicted aligned error: 6.51 Å

Radius of gyration: 23.78 Å; Cα contacts (8 Å, |Δi|>4): 211; chains: 1; bounding box: 52×30×80 Å

Organism: NCBI:txid2705533

Solvent-accessible surface area (backbone atoms only — not comparable to full-atom values): 8468 Å² total; per-residue (Å²): 140,57,75,70,58,52,54,52,50,51,54,50,52,54,51,51,50,52,52,49,46,48,42,64,62,49,48,45,47,48,53,51,49,55,60,79,52,62,86,57,51,74,72,58,55,54,49,37,64,59,34,93,80,54,58,40,77,52,19,52,7,33,50,39,22,49,39,49,47,74,77,43,64,63,81,23,38,39,38,35,56,61,66,77,46,70,52,35,36,62,71,45,30,51,75,56,37,60,78,31,48,78,29,36,59,85,39,74,64,23,67,67,42,57,83,46,28,53,76,38,76,59,20,33,36,47,39,48,60,90,51,54,78,81,38,58,77,79,55,50,44,71,32,72,92,65,55,35,29,39,23,56,46,47,126

pLDDT: mean 89.55, std 8.79, range [44.56, 97.19]

Secondary structure (DSSP, 8-state):
--HHHHHHHHHHHHHHHHHHHIIIIIIHHHHHHHHHTTT--HHHHHTS-B-SSSB-TTHHHHHHHHHHHHHS-TT-EEEEPPS-STT--HHHHHHHHTTSEEEETTSHHHHHHHTTTTTSSSEEEEEEGGGGGGS-STTEEE-TTSSEEEEE---

Nearest PDB structures (foldseek):
  5muf-assembly1_C  TM=6.231E-01  e=1.150E+00  Homo sapiens
  6cnl-assembly1_I  TM=5.032E-01  e=6.015E-01  Homo sapiens
  6cnl-assembly1_L  TM=6.079E-01  e=1.591E+00  Homo sapiens
  6cnl-assembly1_J  TM=5.487E-01  e=9.470E-01  Homo sapiens
  6cnl-assembly1_K  TM=5.051E-01  e=7.306E-01  Homo sapiens